Protein AF-A0A814T2S2-F1 (afdb_monomer)

Structure (mmCIF, N/CA/C/O backbone):
data_AF-A0A814T2S2-F1
#
_entry.id   AF-A0A814T2S2-F1
#
loop_
_atom_site.group_PDB
_atom_site.id
_atom_site.type_symbol
_atom_site.label_atom_id
_atom_site.label_alt_id
_atom_site.label_comp_id
_atom_site.label_asym_id
_atom_site.label_entity_id
_atom_site.label_seq_id
_atom_site.pdbx_PDB_ins_code
_atom_site.Cartn_x
_atom_site.Cartn_y
_atom_site.Cartn_z
_atom_site.occupancy
_atom_site.B_iso_or_equiv
_atom_site.auth_seq_id
_atom_site.auth_comp_id
_atom_site.auth_asym_id
_atom_site.auth_atom_id
_atom_site.pdbx_PDB_model_num
ATOM 1 N N . MET A 1 1 ? 29.850 5.211 -7.300 1.00 41.88 1 MET A N 1
ATOM 2 C CA . MET A 1 1 ? 28.664 5.974 -6.847 1.00 41.88 1 MET A CA 1
ATOM 3 C C . MET A 1 1 ? 27.458 5.050 -6.887 1.00 41.88 1 MET A C 1
ATOM 5 O O . MET A 1 1 ? 26.946 4.789 -7.966 1.00 41.88 1 MET A O 1
ATOM 9 N N . GLY A 1 2 ? 27.054 4.483 -5.749 1.00 53.16 2 GLY A N 1
ATOM 10 C CA . GLY A 1 2 ? 25.811 3.711 -5.660 1.00 53.16 2 GLY A CA 1
ATOM 11 C C . GLY A 1 2 ? 24.640 4.677 -5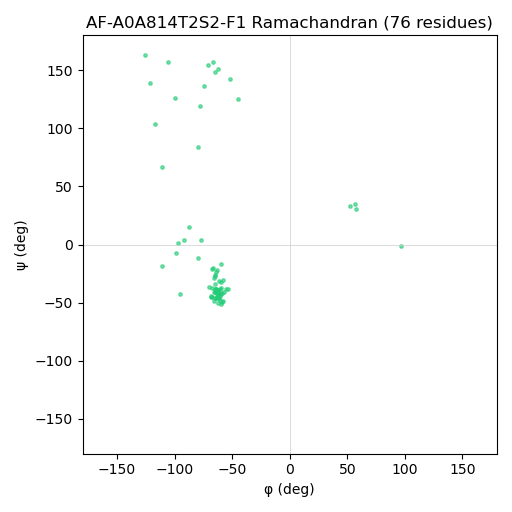.545 1.00 53.16 2 GLY A C 1
ATOM 12 O O . GLY A 1 2 ? 24.262 5.034 -4.439 1.00 53.16 2 GLY A O 1
ATOM 13 N N . LYS A 1 3 ? 24.162 5.185 -6.682 1.00 57.28 3 LYS A N 1
ATOM 14 C CA . LYS A 1 3 ? 22.998 6.074 -6.758 1.00 57.28 3 LYS A CA 1
ATOM 15 C C . LYS A 1 3 ? 21.744 5.221 -6.541 1.00 57.28 3 LYS A C 1
ATOM 17 O O . LYS A 1 3 ? 21.677 4.121 -7.095 1.00 57.28 3 LYS A O 1
ATOM 22 N N . ASP A 1 4 ? 20.800 5.697 -5.734 1.00 61.19 4 ASP A N 1
ATOM 23 C CA . ASP A 1 4 ? 19.503 5.048 -5.527 1.00 61.19 4 ASP A CA 1
ATOM 24 C C . ASP A 1 4 ? 18.909 4.618 -6.879 1.00 61.19 4 ASP A C 1
ATOM 26 O O . ASP A 1 4 ? 18.838 5.412 -7.817 1.00 61.19 4 ASP A O 1
ATOM 30 N N . ARG A 1 5 ? 18.565 3.329 -7.017 1.00 77.06 5 ARG A N 1
ATOM 31 C CA . ARG A 1 5 ? 18.196 2.707 -8.308 1.00 77.06 5 ARG A CA 1
ATOM 32 C C . ARG A 1 5 ? 16.776 3.050 -8.777 1.00 77.06 5 ARG A C 1
ATOM 34 O O . ARG A 1 5 ? 16.333 2.509 -9.786 1.00 77.06 5 ARG A O 1
ATOM 41 N N . THR A 1 6 ? 16.069 3.912 -8.055 1.00 84.75 6 THR A N 1
ATOM 42 C CA . THR A 1 6 ? 14.695 4.313 -8.369 1.00 84.75 6 THR A CA 1
ATOM 43 C C . THR A 1 6 ? 14.716 5.666 -9.081 1.00 84.75 6 THR A C 1
ATOM 45 O O . THR A 1 6 ? 15.306 6.606 -8.542 1.00 84.75 6 THR A O 1
ATOM 48 N N . PRO A 1 7 ? 14.104 5.800 -10.272 1.00 90.62 7 PRO A N 1
ATOM 49 C CA . PRO A 1 7 ? 14.038 7.083 -10.961 1.00 90.62 7 PRO A CA 1
ATOM 50 C C . PRO A 1 7 ? 13.267 8.132 -10.144 1.00 90.62 7 PRO A C 1
ATOM 52 O O . PRO A 1 7 ? 12.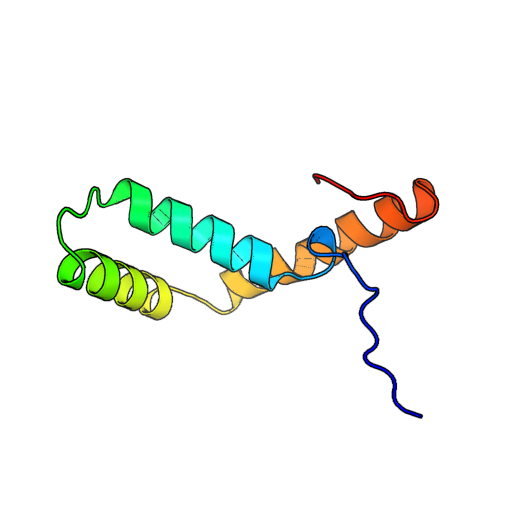389 7.811 -9.339 1.00 90.62 7 PRO A O 1
ATOM 55 N N . ALA A 1 8 ? 13.621 9.405 -10.330 1.00 91.31 8 ALA A N 1
ATOM 56 C CA . ALA A 1 8 ? 12.903 10.507 -9.698 1.00 91.31 8 ALA A CA 1
ATOM 57 C C . ALA A 1 8 ? 11.466 10.591 -10.237 1.00 91.31 8 ALA A C 1
ATOM 59 O O . ALA A 1 8 ? 11.231 10.300 -11.405 1.00 91.31 8 ALA A O 1
ATOM 60 N N . TYR A 1 9 ? 10.528 11.037 -9.395 1.00 91.25 9 TYR A N 1
ATOM 61 C CA . TYR A 1 9 ? 9.110 11.196 -9.751 1.00 91.25 9 TYR A CA 1
ATOM 62 C C . TYR A 1 9 ? 8.417 9.913 -10.247 1.00 91.25 9 TYR A C 1
ATOM 64 O O . TYR A 1 9 ? 7.464 9.999 -11.011 1.00 91.25 9 TYR A O 1
ATOM 72 N N . SER A 1 10 ? 8.845 8.736 -9.773 1.00 92.81 10 SER A N 1
ATOM 73 C CA . SER A 1 10 ? 8.255 7.437 -10.146 1.00 92.81 10 SER A CA 1
ATOM 74 C C . SER A 1 10 ? 7.494 6.763 -8.993 1.00 92.81 10 SER A C 1
ATOM 76 O O . SER A 1 10 ? 7.936 5.727 -8.482 1.00 92.81 10 SER A O 1
ATOM 78 N N . PRO A 1 11 ? 6.368 7.336 -8.522 1.00 93.19 11 PRO A N 1
ATOM 79 C CA . PRO A 1 11 ? 5.543 6.698 -7.496 1.00 93.19 11 PRO A CA 1
ATOM 80 C C . PRO A 1 11 ? 4.901 5.393 -7.993 1.00 93.19 11 PRO A C 1
ATOM 82 O O . PRO A 1 11 ? 4.695 4.480 -7.200 1.00 93.19 11 PRO A O 1
ATOM 85 N N . ASP A 1 12 ? 4.644 5.276 -9.297 1.00 92.50 12 ASP A N 1
ATOM 86 C CA . ASP A 1 12 ? 4.137 4.077 -9.973 1.00 92.50 12 ASP A CA 1
ATOM 87 C C . ASP A 1 12 ? 5.119 2.893 -9.918 1.00 92.50 12 ASP A C 1
ATOM 89 O O . ASP A 1 12 ? 4.708 1.733 -9.957 1.00 92.50 12 ASP A O 1
ATOM 93 N N . LEU A 1 13 ? 6.414 3.166 -9.738 1.00 93.56 13 LEU A N 1
ATOM 94 C CA . LEU A 1 13 ? 7.453 2.150 -9.548 1.00 93.56 13 LEU A CA 1
ATOM 95 C C . LEU A 1 13 ? 7.716 1.800 -8.075 1.00 93.56 13 LEU A C 1
ATOM 97 O O . LEU A 1 13 ? 8.615 1.004 -7.789 1.00 93.56 13 LEU A O 1
ATOM 101 N N . ASN A 1 14 ? 6.958 2.365 -7.129 1.00 93.38 14 ASN A N 1
ATOM 102 C CA . ASN A 1 14 ? 7.160 2.147 -5.700 1.00 93.38 14 ASN A CA 1
ATOM 103 C C . ASN A 1 14 ? 5.946 1.461 -5.037 1.00 93.38 14 ASN A C 1
ATOM 105 O O . ASN A 1 14 ? 4.967 2.130 -4.705 1.00 93.38 14 ASN A O 1
ATOM 109 N N . PRO A 1 15 ? 6.022 0.151 -4.722 1.00 93.94 15 PRO A N 1
ATOM 110 C CA . PRO A 1 15 ? 4.905 -0.606 -4.145 1.00 93.94 15 PRO A CA 1
ATOM 111 C C . PRO A 1 15 ? 4.383 -0.085 -2.799 1.00 93.94 15 PRO A C 1
ATOM 113 O O . PRO A 1 15 ? 3.286 -0.457 -2.376 1.00 93.94 15 PRO A O 1
ATOM 116 N N . ILE A 1 16 ? 5.148 0.756 -2.087 1.00 95.12 16 ILE A N 1
ATOM 117 C CA . ILE A 1 16 ? 4.653 1.376 -0.852 1.00 95.12 16 ILE A CA 1
ATOM 118 C C . ILE A 1 16 ? 3.475 2.319 -1.124 1.00 95.12 16 ILE A C 1
ATOM 120 O O . ILE A 1 16 ? 2.640 2.506 -0.241 1.00 95.12 16 ILE A O 1
ATOM 124 N N . GLU A 1 17 ? 3.383 2.894 -2.325 1.00 95.81 17 GLU A N 1
ATOM 125 C CA . GLU A 1 17 ? 2.275 3.774 -2.693 1.00 95.81 17 GLU A CA 1
ATOM 126 C C . GLU A 1 17 ? 0.968 2.985 -2.844 1.00 95.81 17 GLU A C 1
ATOM 128 O O . GLU A 1 17 ? -0.072 3.442 -2.361 1.00 95.81 17 GLU A O 1
ATOM 133 N N . ASP A 1 18 ? 1.019 1.754 -3.369 1.00 95.38 18 ASP A N 1
ATOM 134 C CA . ASP A 1 18 ? -0.138 0.849 -3.384 1.00 95.38 18 ASP A CA 1
ATOM 135 C C . ASP A 1 18 ? -0.575 0.477 -1.959 1.00 95.38 18 ASP A C 1
ATOM 137 O O . ASP A 1 18 ? -1.759 0.558 -1.627 1.00 95.38 18 ASP A O 1
ATOM 141 N N . LEU A 1 19 ? 0.380 0.142 -1.079 1.00 96.94 19 LEU A N 1
ATOM 142 C CA . LEU A 1 19 ? 0.097 -0.154 0.331 1.00 96.94 19 LEU A CA 1
ATOM 143 C C . LEU A 1 19 ? -0.540 1.046 1.037 1.00 96.94 19 LEU A C 1
ATOM 145 O O . LEU A 1 19 ? -1.505 0.883 1.782 1.00 96.94 19 LEU A O 1
ATOM 149 N N . ARG A 1 20 ? -0.014 2.257 0.814 1.00 96.94 20 ARG A N 1
ATOM 150 C CA . ARG A 1 20 ? -0.571 3.496 1.372 1.00 96.94 20 ARG A CA 1
ATOM 151 C C . ARG A 1 20 ? -1.968 3.766 0.833 1.00 96.94 20 ARG A C 1
ATOM 153 O O . ARG A 1 20 ? -2.810 4.244 1.590 1.00 96.94 20 ARG A O 1
ATOM 160 N N . SER A 1 21 ? -2.225 3.496 -0.446 1.00 96.50 21 SER A N 1
ATOM 161 C CA . SER A 1 21 ? -3.562 3.623 -1.027 1.00 96.50 21 SER A CA 1
ATOM 162 C C . SER A 1 21 ? -4.551 2.674 -0.351 1.00 96.50 21 SER A C 1
ATOM 164 O O . SER A 1 21 ? -5.572 3.127 0.162 1.00 96.50 21 SER A O 1
ATOM 166 N N . ASP A 1 22 ? -4.196 1.394 -0.241 1.00 97.69 22 ASP A N 1
ATOM 167 C CA . ASP A 1 22 ? -5.030 0.373 0.399 1.00 97.69 22 ASP A CA 1
ATOM 168 C C . ASP A 1 22 ? -5.275 0.669 1.893 1.00 97.69 22 ASP A C 1
ATOM 170 O O . ASP A 1 22 ? -6.405 0.576 2.376 1.00 97.69 22 ASP A O 1
ATOM 174 N N . MET A 1 23 ? -4.251 1.142 2.613 1.00 98.25 23 MET A N 1
ATOM 175 C CA . MET A 1 23 ? -4.377 1.599 4.001 1.00 98.25 23 MET A CA 1
ATOM 176 C C . MET A 1 23 ? -5.329 2.794 4.129 1.00 98.25 23 MET A C 1
ATOM 178 O O . MET A 1 23 ? -6.195 2.801 5.004 1.00 98.25 23 MET A O 1
ATOM 182 N N . LYS A 1 24 ? -5.199 3.809 3.263 1.00 97.56 24 LYS A N 1
ATOM 183 C CA . LYS A 1 24 ? -6.110 4.966 3.263 1.00 97.56 24 LYS A CA 1
ATOM 184 C C . LYS A 1 24 ? -7.549 4.519 3.029 1.00 97.56 24 LYS A C 1
ATOM 186 O O . LYS A 1 24 ? -8.443 5.006 3.715 1.00 97.56 24 LYS A O 1
ATOM 191 N N . ASP A 1 25 ? -7.780 3.590 2.108 1.00 98.12 25 ASP A N 1
ATOM 192 C CA . ASP A 1 25 ? -9.120 3.077 1.821 1.00 98.12 25 ASP A CA 1
ATOM 193 C C . ASP A 1 25 ? -9.693 2.261 2.983 1.00 98.12 25 ASP A C 1
ATOM 195 O O . ASP A 1 25 ? -10.880 2.389 3.295 1.00 98.12 25 ASP A O 1
ATOM 199 N N . PHE A 1 26 ? -8.860 1.484 3.679 1.00 97.94 26 PHE A N 1
ATOM 200 C CA . PHE A 1 26 ? -9.242 0.814 4.921 1.00 97.94 26 PHE A CA 1
ATOM 201 C C . PHE A 1 26 ? -9.671 1.817 6.001 1.00 97.94 26 PHE A C 1
ATOM 203 O O . PHE A 1 26 ? -10.768 1.701 6.549 1.00 97.94 26 PHE A O 1
ATOM 210 N N . VAL A 1 27 ? -8.848 2.836 6.270 1.00 98.06 27 VAL A N 1
ATOM 211 C CA . VAL A 1 27 ? -9.130 3.855 7.295 1.00 98.06 27 VAL A CA 1
ATOM 212 C C . VAL A 1 27 ? -10.369 4.680 6.932 1.00 98.06 27 VAL A C 1
ATOM 214 O O . VAL A 1 27 ? -11.218 4.922 7.786 1.00 98.06 27 VAL A O 1
ATOM 217 N N . ARG A 1 28 ? -10.547 5.055 5.657 1.00 98.06 28 ARG A N 1
ATOM 218 C CA . ARG A 1 28 ? -11.738 5.788 5.184 1.00 98.06 28 ARG A CA 1
ATOM 219 C C . ARG A 1 28 ? -13.035 5.036 5.473 1.00 98.06 28 ARG A C 1
ATOM 221 O O . ARG A 1 28 ? -14.006 5.650 5.908 1.00 98.06 28 ARG A O 1
ATOM 228 N N . LYS A 1 29 ? -13.049 3.712 5.284 1.00 98.06 29 LYS A N 1
ATOM 229 C CA . LYS A 1 29 ? -14.224 2.861 5.554 1.00 98.06 29 LYS A CA 1
ATOM 230 C C . LYS A 1 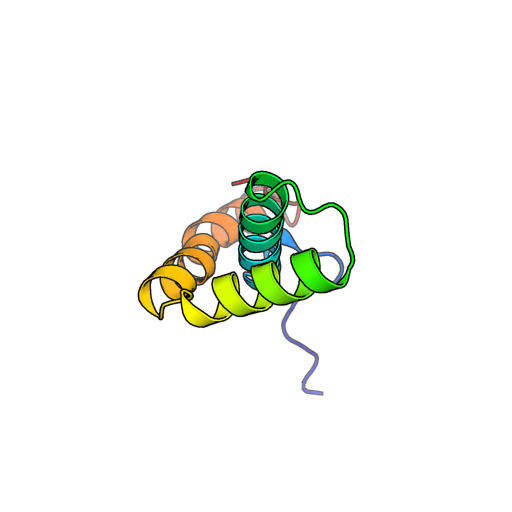29 ? -14.592 2.785 7.038 1.00 98.06 29 LYS A C 1
ATOM 232 O O . LYS A 1 29 ? -15.732 2.459 7.350 1.00 98.06 29 LYS A O 1
ATOM 237 N N . LYS A 1 30 ? -13.663 3.097 7.946 1.00 97.25 30 LYS A N 1
ATOM 238 C CA . LYS A 1 30 ? -13.905 3.112 9.398 1.00 97.25 30 LYS A CA 1
ATOM 239 C C . LYS A 1 30 ? -14.621 4.380 9.878 1.00 97.25 30 LYS A C 1
ATOM 241 O O . LYS A 1 30 ? -15.088 4.395 11.009 1.00 97.25 30 LYS A O 1
ATOM 246 N N . LEU A 1 31 ? -14.737 5.414 9.033 1.00 97.38 31 LEU A N 1
ATOM 247 C CA . LEU A 1 31 ? -15.461 6.664 9.323 1.00 97.38 31 LEU A CA 1
ATOM 248 C C . LEU A 1 31 ? -15.041 7.351 10.641 1.00 97.38 31 LEU A C 1
ATOM 250 O O . LEU A 1 31 ? -15.868 7.993 11.294 1.00 97.38 31 LEU A O 1
ATOM 254 N N . CYS A 1 32 ? -13.759 7.235 11.002 1.00 97.12 32 CYS A N 1
ATOM 255 C CA . CYS A 1 32 ? -13.168 7.817 12.208 1.00 97.12 32 CYS A CA 1
ATOM 256 C C . CYS A 1 32 ? -13.468 9.322 12.331 1.00 97.12 32 CYS A C 1
ATOM 258 O O . CYS A 1 32 ? -13.462 10.059 11.340 1.00 97.12 32 CYS A O 1
ATOM 260 N N . LYS A 1 33 ? -13.712 9.778 13.558 1.00 97.81 33 LYS A N 1
ATOM 261 C CA . LYS A 1 33 ? -14.014 11.165 13.934 1.00 97.81 33 LYS A CA 1
ATOM 262 C C . LYS A 1 33 ? -12.896 11.814 14.740 1.00 97.81 33 LYS A C 1
ATOM 264 O O . LYS A 1 33 ? -12.854 13.040 14.803 1.00 97.81 33 LYS A O 1
ATOM 269 N N . THR A 1 34 ? -11.993 11.022 15.322 1.00 98.50 34 THR A N 1
ATOM 270 C CA . THR A 1 34 ? -10.845 11.530 16.088 1.00 98.50 34 THR A CA 1
ATOM 271 C C . THR A 1 34 ? -9.509 10.982 15.586 1.00 98.50 34 THR A C 1
ATOM 273 O O . THR A 1 34 ? -9.442 9.970 14.882 1.00 98.50 34 THR A O 1
ATOM 276 N N . ASN A 1 35 ? -8.418 11.644 15.978 1.00 98.12 35 ASN A N 1
ATOM 277 C CA . ASN A 1 35 ? -7.063 11.199 15.656 1.00 98.12 35 ASN A CA 1
ATOM 278 C C . ASN A 1 35 ? -6.724 9.859 16.329 1.00 98.12 35 ASN A C 1
ATOM 280 O O . ASN A 1 35 ? -6.028 9.034 15.743 1.00 98.12 35 ASN A O 1
ATOM 284 N N . GLU A 1 36 ? -7.235 9.605 17.536 1.00 98.44 36 GLU A N 1
ATOM 285 C CA . GLU A 1 36 ? -7.048 8.335 18.244 1.00 98.44 36 GLU A CA 1
ATOM 286 C C . GLU A 1 36 ? -7.700 7.175 17.487 1.00 98.44 36 GLU A C 1
ATOM 288 O O . GLU A 1 36 ? -7.112 6.099 17.382 1.00 98.44 36 GLU A O 1
ATOM 293 N N . GLU A 1 37 ? -8.894 7.390 16.932 1.00 98.31 37 GLU A N 1
ATOM 294 C CA . GLU A 1 37 ? -9.582 6.394 16.108 1.00 98.31 37 GLU A CA 1
ATOM 295 C C . GLU A 1 37 ? -8.825 6.119 14.804 1.00 98.31 37 GLU A C 1
ATOM 297 O O . GLU A 1 37 ? -8.668 4.957 14.429 1.00 98.31 37 GLU A O 1
ATOM 302 N N . ILE A 1 38 ? -8.287 7.161 14.157 1.00 98.44 38 ILE A N 1
ATOM 303 C CA . ILE A 1 38 ? -7.430 7.017 12.969 1.00 98.44 38 ILE A CA 1
ATOM 304 C C . ILE A 1 38 ? -6.182 6.192 13.307 1.00 98.44 38 ILE A C 1
ATOM 306 O O . ILE A 1 38 ? -5.867 5.234 12.601 1.00 98.44 38 ILE A O 1
ATOM 310 N N . ASN A 1 39 ? -5.495 6.514 14.406 1.00 98.38 39 ASN A N 1
ATOM 311 C CA . ASN A 1 39 ? -4.295 5.794 14.834 1.00 98.38 39 ASN A CA 1
ATOM 312 C C . ASN A 1 39 ? -4.589 4.317 15.132 1.00 98.38 39 ASN A C 1
ATOM 314 O O . ASN A 1 39 ? -3.832 3.444 14.703 1.00 98.38 39 ASN A O 1
ATOM 318 N N . LYS A 1 40 ? -5.710 4.018 15.801 1.00 98.50 40 LYS A N 1
ATOM 319 C CA . LYS A 1 40 ? -6.159 2.637 16.035 1.00 98.50 40 LYS A CA 1
ATOM 320 C C . LYS A 1 40 ? -6.461 1.906 14.728 1.00 98.50 40 LYS A C 1
ATOM 322 O O . LYS A 1 40 ? -6.039 0.765 14.572 1.00 98.50 40 LYS A O 1
ATOM 327 N N . ALA A 1 41 ? -7.129 2.554 13.773 1.00 98.50 41 ALA A N 1
ATOM 328 C CA . ALA A 1 41 ? -7.418 1.957 12.470 1.00 98.50 41 ALA A CA 1
ATOM 329 C C . ALA A 1 41 ? -6.135 1.664 11.668 1.00 98.50 41 ALA A C 1
ATOM 331 O O . ALA A 1 41 ? -6.034 0.619 11.030 1.00 98.50 41 ALA A O 1
ATOM 332 N N . ILE A 1 42 ? -5.127 2.540 11.733 1.00 98.50 42 ILE A N 1
ATOM 333 C CA . ILE A 1 42 ? -3.813 2.297 11.117 1.00 98.50 42 ILE A CA 1
ATOM 334 C C . ILE A 1 42 ? -3.122 1.090 11.777 1.00 98.50 42 ILE A C 1
ATOM 336 O O . ILE A 1 42 ? -2.643 0.198 11.080 1.00 98.50 42 ILE A O 1
ATOM 340 N N . GLN A 1 43 ? -3.110 1.007 13.111 1.00 98.44 43 GLN A N 1
ATOM 341 C CA . GLN A 1 43 ? -2.544 -0.144 13.834 1.00 98.44 43 GLN A CA 1
ATOM 342 C C . GLN A 1 43 ? -3.278 -1.457 13.518 1.00 98.44 43 GLN A C 1
ATOM 344 O O . GLN A 1 43 ? -2.639 -2.497 13.340 1.00 98.44 43 GLN A O 1
ATOM 349 N N . GLU A 1 44 ? -4.607 -1.408 13.400 1.00 98.38 44 GLU A N 1
ATOM 350 C CA . GLU A 1 44 ? -5.439 -2.540 12.981 1.00 98.38 44 GLU A CA 1
ATOM 351 C C . GLU A 1 44 ? -5.084 -2.983 11.555 1.00 98.38 44 GLU A C 1
ATOM 353 O O . GLU A 1 44 ? -4.933 -4.177 11.299 1.00 98.38 44 GLU A O 1
ATOM 358 N N . TYR A 1 45 ? -4.892 -2.038 10.630 1.00 98.38 45 TYR A N 1
ATOM 359 C CA . TYR A 1 45 ? -4.447 -2.341 9.271 1.00 98.38 45 TYR A CA 1
ATOM 360 C C . TYR A 1 45 ? -3.094 -3.060 9.267 1.00 98.38 45 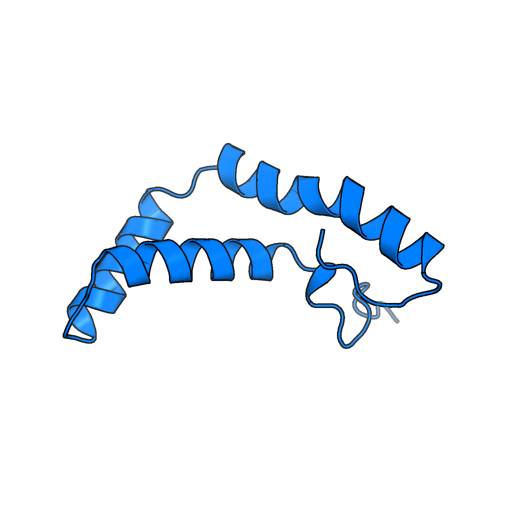TYR A C 1
ATOM 362 O O . TYR A 1 45 ? -2.958 -4.107 8.634 1.00 98.38 45 TYR A O 1
ATOM 370 N N . HIS A 1 46 ? -2.108 -2.534 10.002 1.00 97.19 46 HIS A N 1
ATOM 371 C CA . HIS A 1 46 ? -0.776 -3.136 10.087 1.00 97.19 46 HIS A CA 1
ATOM 372 C C . HIS A 1 46 ? -0.800 -4.534 10.713 1.00 97.19 46 HIS A C 1
ATOM 374 O O . HIS A 1 46 ? -0.114 -5.422 10.217 1.00 97.19 46 HIS A O 1
ATOM 380 N N . SER A 1 47 ? -1.618 -4.752 11.746 1.00 97.75 47 SER A N 1
ATOM 381 C CA . SER A 1 47 ? -1.772 -6.069 12.387 1.00 97.75 47 SER A CA 1
ATOM 382 C C . SER A 1 47 ? -2.377 -7.123 11.452 1.00 97.75 47 SER A C 1
ATOM 384 O O . SER A 1 47 ? -2.117 -8.310 11.614 1.00 97.75 47 SER A O 1
ATOM 386 N N . ASN A 1 48 ? -3.165 -6.693 10.462 1.00 96.19 48 ASN A N 1
ATOM 387 C CA . ASN A 1 48 ? -3.794 -7.558 9.462 1.00 96.19 48 ASN A CA 1
ATOM 388 C C . ASN A 1 48 ? -3.005 -7.642 8.141 1.00 96.19 48 ASN A C 1
ATOM 390 O O . ASN A 1 48 ? -3.457 -8.281 7.186 1.00 96.19 48 ASN A O 1
ATOM 394 N N . LEU A 1 49 ? -1.855 -6.971 8.039 1.00 96.88 49 LEU A N 1
ATOM 395 C CA . LEU A 1 49 ? -1.038 -6.985 6.833 1.00 96.88 49 LEU A CA 1
ATOM 396 C C . LEU A 1 49 ? -0.250 -8.297 6.756 1.00 96.88 49 LEU A C 1
ATOM 398 O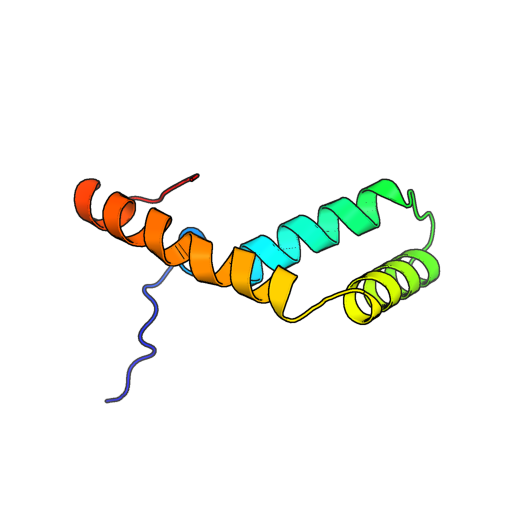 O . LEU A 1 49 ? 0.579 -8.582 7.616 1.00 96.88 49 LEU A O 1
ATOM 402 N N . THR A 1 50 ? -0.481 -9.082 5.704 1.00 97.56 50 THR A N 1
ATOM 403 C CA . THR A 1 50 ? 0.180 -10.381 5.521 1.00 97.56 50 THR A CA 1
ATOM 404 C C . THR A 1 50 ? 1.261 -10.332 4.436 1.00 97.56 50 THR A C 1
ATOM 406 O O . THR A 1 50 ? 1.185 -9.490 3.527 1.00 97.56 50 THR A O 1
ATOM 409 N N . PRO A 1 51 ? 2.245 -11.254 4.460 1.00 97.81 51 PRO A N 1
ATOM 410 C CA . PRO A 1 51 ? 3.221 -11.398 3.381 1.00 97.81 51 PRO A CA 1
ATOM 411 C C . PRO A 1 51 ? 2.570 -11.578 2.006 1.00 97.81 51 PRO A C 1
ATOM 413 O O . PRO A 1 51 ? 3.020 -10.984 1.030 1.00 97.81 51 PRO A O 1
ATOM 416 N N . GLU A 1 52 ? 1.469 -12.325 1.920 1.00 97.31 52 GLU A N 1
ATOM 417 C CA . GLU A 1 52 ? 0.737 -12.561 0.671 1.00 97.31 52 GLU A CA 1
ATOM 418 C C . GLU A 1 52 ? 0.134 -11.265 0.125 1.00 97.31 52 GLU A C 1
ATOM 420 O O . GLU A 1 52 ? 0.139 -11.036 -1.086 1.00 97.31 52 GLU A O 1
ATOM 425 N N . LYS A 1 53 ? -0.371 -10.390 1.005 1.00 95.94 53 LYS A N 1
ATOM 426 C CA . LYS A 1 53 ? -0.895 -9.080 0.608 1.00 95.94 53 LYS A CA 1
ATOM 427 C C . LYS A 1 53 ? 0.229 -8.164 0.120 1.00 95.94 53 LYS A C 1
ATOM 429 O O . LYS A 1 53 ? 0.103 -7.582 -0.955 1.00 95.94 53 LYS A O 1
ATOM 434 N N . CYS A 1 54 ? 1.358 -8.119 0.829 1.00 97.44 54 CYS A N 1
ATOM 435 C CA . CYS A 1 54 ? 2.555 -7.400 0.380 1.00 97.44 54 CYS A CA 1
ATOM 436 C C . CYS A 1 54 ? 3.066 -7.910 -0.975 1.00 97.44 54 CYS A C 1
ATOM 438 O O . CYS A 1 54 ? 3.399 -7.119 -1.858 1.00 97.44 54 CYS A O 1
ATOM 440 N N . GLN A 1 55 ? 3.063 -9.230 -1.178 1.00 97.56 55 GLN A N 1
ATOM 441 C CA . GLN A 1 55 ? 3.492 -9.847 -2.428 1.00 97.56 55 GLN A CA 1
ATOM 442 C C . GLN A 1 55 ? 2.625 -9.407 -3.613 1.00 97.56 55 GLN A C 1
ATOM 444 O O . GLN A 1 55 ? 3.147 -9.291 -4.723 1.00 97.56 55 GLN A O 1
ATOM 449 N N . LYS A 1 56 ? 1.330 -9.121 -3.413 1.00 96.00 56 LYS A N 1
ATOM 450 C CA . LYS A 1 56 ? 0.465 -8.571 -4.471 1.00 96.00 56 LYS A CA 1
ATOM 451 C C . LYS A 1 56 ? 0.921 -7.178 -4.909 1.00 96.00 56 LYS A C 1
ATOM 453 O O . LYS A 1 56 ? 1.048 -6.962 -6.112 1.00 96.00 56 LYS A O 1
ATOM 458 N N . PHE A 1 57 ? 1.232 -6.286 -3.965 1.00 95.56 57 PHE A N 1
ATOM 459 C CA . PHE A 1 57 ? 1.752 -4.945 -4.269 1.00 95.56 57 PHE A CA 1
ATOM 460 C C . PHE A 1 57 ? 3.089 -5.025 -5.019 1.00 95.56 57 PHE A C 1
ATOM 462 O O . PHE A 1 57 ? 3.255 -4.421 -6.070 1.00 95.56 57 PHE A O 1
ATOM 469 N N . ILE A 1 58 ? 4.016 -5.871 -4.561 1.00 95.94 58 ILE A N 1
ATOM 470 C CA . ILE A 1 58 ? 5.313 -6.068 -5.231 1.00 95.94 58 ILE A CA 1
ATOM 471 C C . ILE A 1 58 ? 5.132 -6.663 -6.634 1.00 95.94 58 ILE A C 1
ATOM 473 O O . ILE A 1 58 ? 5.783 -6.247 -7.591 1.00 95.94 58 ILE A O 1
ATOM 477 N N . SER A 1 59 ? 4.235 -7.641 -6.783 1.00 95.50 59 SER A N 1
ATOM 478 C CA . SER A 1 59 ? 4.016 -8.324 -8.064 1.00 95.50 59 SER A CA 1
ATOM 479 C C . SER A 1 59 ? 3.406 -7.409 -9.126 1.00 95.50 59 SER A C 1
ATOM 481 O O . SER A 1 59 ? 3.565 -7.693 -10.313 1.00 95.50 59 SER A O 1
ATOM 483 N N . LYS A 1 60 ? 2.762 -6.305 -8.728 1.00 93.31 60 LYS A N 1
ATOM 484 C CA . LYS A 1 60 ? 2.252 -5.278 -9.642 1.00 93.31 60 LYS A CA 1
ATOM 485 C C . LYS A 1 60 ? 3.364 -4.655 -10.495 1.00 93.31 60 LYS A C 1
ATOM 487 O O . LYS A 1 60 ? 3.145 -4.416 -11.679 1.00 93.31 60 LYS A O 1
ATOM 492 N N . LEU A 1 61 ? 4.588 -4.536 -9.968 1.00 93.81 61 LEU A N 1
ATOM 493 C CA . LEU A 1 61 ? 5.745 -4.034 -10.727 1.00 93.81 61 LEU A CA 1
ATOM 494 C C . LEU A 1 61 ? 6.041 -4.853 -11.987 1.00 93.81 61 LEU A C 1
ATOM 496 O O . LEU A 1 61 ? 6.479 -4.296 -12.990 1.00 93.81 61 LEU A O 1
ATOM 500 N N . LYS A 1 62 ? 5.748 -6.161 -11.977 1.00 94.38 62 LYS A N 1
ATOM 501 C CA . LYS A 1 62 ? 5.902 -7.018 -13.165 1.00 94.38 62 LYS A CA 1
ATOM 502 C C . LYS A 1 62 ? 4.991 -6.588 -14.320 1.00 94.38 62 LYS A C 1
ATOM 504 O O . LYS A 1 62 ? 5.273 -6.942 -15.457 1.00 94.38 62 LYS A O 1
ATOM 509 N N . LYS A 1 63 ? 3.907 -5.862 -14.024 1.00 93.56 63 LYS A N 1
ATOM 510 C CA . LYS A 1 63 ? 2.981 -5.289 -15.007 1.00 93.56 63 LYS A CA 1
ATOM 511 C C . LYS A 1 63 ? 3.320 -3.839 -15.337 1.00 93.56 63 LYS A C 1
ATOM 513 O O . LYS A 1 63 ? 3.297 -3.485 -16.505 1.00 93.56 63 LYS A O 1
ATOM 518 N N . VAL A 1 64 ? 3.660 -3.030 -14.331 1.00 94.75 64 VAL A N 1
ATOM 519 C CA . VAL A 1 64 ? 3.940 -1.595 -14.508 1.00 94.75 64 VAL A CA 1
ATOM 520 C C . VAL A 1 64 ? 5.223 -1.358 -15.308 1.00 94.75 64 VAL A C 1
ATOM 522 O O . VAL A 1 64 ? 5.224 -0.557 -16.236 1.00 94.75 64 VAL A O 1
ATOM 525 N N . ILE A 1 65 ? 6.309 -2.080 -15.005 1.00 94.56 65 ILE A N 1
ATOM 526 C CA . ILE A 1 65 ? 7.616 -1.843 -15.643 1.00 94.56 65 ILE A CA 1
ATOM 527 C C . ILE A 1 65 ? 7.556 -1.978 -17.178 1.00 94.56 65 ILE A C 1
ATOM 529 O O . ILE A 1 65 ? 8.030 -1.064 -17.853 1.00 94.56 65 ILE A O 1
ATOM 533 N N . PRO A 1 66 ? 6.973 -3.047 -17.764 1.00 96.44 66 PRO A N 1
ATOM 534 C CA . PRO A 1 66 ? 6.826 -3.146 -19.217 1.00 96.44 66 PRO A CA 1
ATOM 535 C C . PRO A 1 66 ? 6.088 -1.963 -19.852 1.00 96.44 66 PRO A C 1
ATOM 537 O O . PRO A 1 66 ? 6.492 -1.504 -20.914 1.00 96.44 66 PRO A O 1
ATOM 540 N N . VAL A 1 67 ? 5.054 -1.439 -19.189 1.00 95.81 67 VAL A N 1
ATOM 541 C CA . VAL A 1 67 ? 4.256 -0.307 -19.691 1.00 95.81 67 VAL A CA 1
ATOM 542 C C . VAL A 1 67 ? 5.073 0.967 -19.708 1.00 95.81 67 VAL A C 1
ATOM 544 O O . VAL A 1 67 ? 5.057 1.688 -20.697 1.00 95.81 67 VAL A O 1
ATOM 547 N N . VAL A 1 68 ? 5.813 1.239 -18.632 1.00 95.75 68 VAL A N 1
ATOM 548 C CA . VAL A 1 68 ? 6.690 2.413 -18.558 1.00 95.75 68 VAL A CA 1
ATO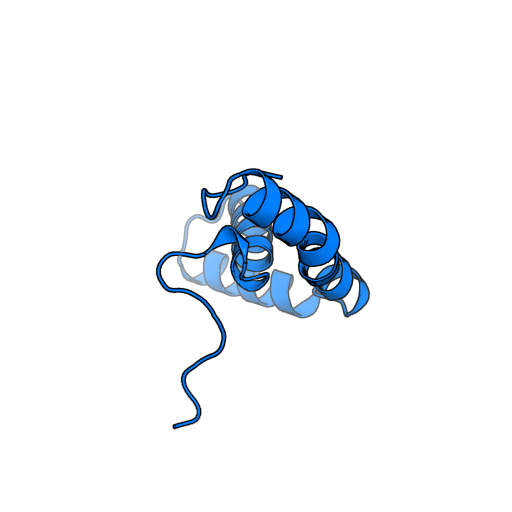M 549 C C . VAL A 1 68 ? 7.750 2.352 -19.663 1.00 95.75 68 VAL A C 1
ATOM 551 O O . VAL A 1 68 ? 8.050 3.367 -20.284 1.00 95.75 68 VAL A O 1
ATOM 554 N N . ILE A 1 69 ? 8.277 1.159 -19.971 1.00 95.94 69 ILE A N 1
ATOM 555 C CA . ILE A 1 69 ? 9.211 0.960 -21.091 1.00 95.94 69 ILE A CA 1
ATOM 556 C C . ILE A 1 69 ? 8.524 1.224 -22.439 1.00 95.94 69 ILE A C 1
ATOM 558 O O . ILE A 1 69 ? 9.067 1.964 -23.257 1.00 95.94 69 ILE A O 1
ATOM 562 N N . GLU A 1 70 ? 7.341 0.650 -22.672 1.00 96.75 70 GLU A N 1
ATOM 563 C CA . GLU A 1 70 ? 6.561 0.850 -23.903 1.00 96.75 70 GLU A CA 1
ATOM 564 C C . GLU A 1 70 ? 6.205 2.326 -24.121 1.00 96.75 70 GLU A C 1
ATOM 566 O O . GLU A 1 70 ? 6.266 2.829 -25.242 1.00 96.75 70 GLU A O 1
ATOM 571 N N . ARG A 1 71 ? 5.905 3.046 -23.037 1.00 95.75 71 ARG A N 1
ATOM 572 C CA . ARG A 1 71 ? 5.592 4.477 -23.046 1.00 95.75 71 ARG A CA 1
ATOM 573 C C . ARG A 1 71 ? 6.825 5.380 -22.942 1.00 95.75 71 ARG A C 1
ATOM 575 O O . ARG A 1 71 ? 6.684 6.564 -22.659 1.00 95.75 71 ARG A O 1
ATOM 582 N N . LEU A 1 72 ? 8.026 4.848 -23.169 1.00 95.12 72 LEU A N 1
ATOM 583 C CA . LEU A 1 72 ? 9.276 5.617 -23.223 1.00 95.12 72 LEU A CA 1
ATOM 584 C C . LEU A 1 72 ? 9.570 6.443 -21.953 1.00 95.12 72 LEU A C 1
ATOM 586 O O . LEU A 1 72 ? 10.164 7.516 -22.029 1.00 95.12 72 LEU A O 1
ATOM 590 N N . GLY A 1 73 ? 9.196 5.922 -20.782 1.00 92.56 73 GLY A N 1
ATOM 591 C CA . GLY A 1 73 ? 9.428 6.556 -19.481 1.00 92.56 73 GLY A CA 1
ATOM 592 C C . GLY A 1 73 ? 8.247 7.356 -18.931 1.00 92.56 73 GLY A C 1
ATOM 593 O O . GLY A 1 73 ? 8.353 7.865 -17.817 1.00 92.56 73 GLY A O 1
ATOM 594 N N . GLU A 1 74 ? 7.131 7.445 -19.658 1.00 93.38 74 GLU A N 1
ATOM 595 C CA . GLU A 1 74 ? 5.887 8.013 -19.130 1.00 93.38 74 GLU A CA 1
ATOM 596 C C . GLU A 1 74 ? 5.225 7.090 -18.093 1.00 93.38 74 GLU A C 1
ATOM 598 O O . GLU A 1 74 ? 5.393 5.867 -18.099 1.00 93.38 74 GLU A O 1
ATOM 603 N N . TRP A 1 75 ? 4.437 7.700 -17.209 1.00 86.38 75 TRP A N 1
ATOM 604 C CA . TRP A 1 75 ? 3.799 7.049 -16.065 1.00 86.38 75 TRP A CA 1
ATOM 605 C C 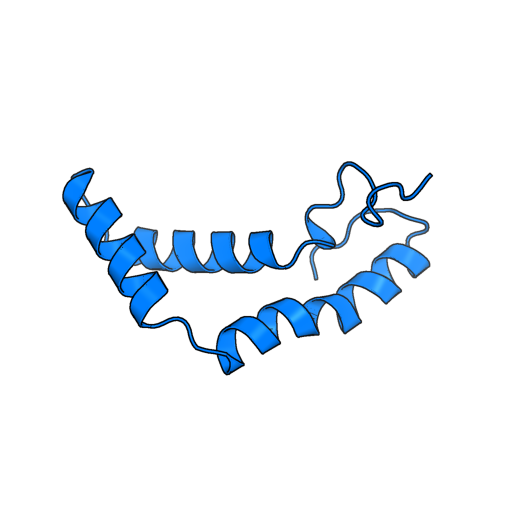. TRP A 1 75 ? 2.731 6.009 -16.456 1.00 86.38 75 TRP A C 1
ATOM 607 O O . TRP A 1 75 ? 2.124 6.054 -17.536 1.00 86.38 75 TRP A O 1
ATOM 617 N N . SER A 1 76 ? 2.464 5.078 -15.535 1.00 88.19 76 SER A N 1
ATOM 618 C CA . SER A 1 76 ? 1.426 4.045 -15.662 1.00 88.19 76 SER A CA 1
ATOM 619 C C . SER A 1 76 ? 0.399 4.106 -14.523 1.00 88.19 76 SER A C 1
ATOM 621 O O . SER A 1 76 ? 0.760 4.258 -13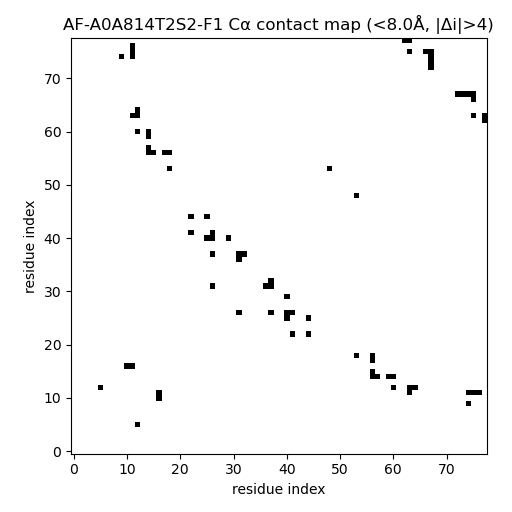.359 1.00 88.19 76 SER A O 1
ATOM 623 N N . ASP A 1 77 ? -0.882 3.922 -14.857 1.00 79.69 77 ASP A N 1
ATOM 624 C CA . ASP A 1 77 ? -2.024 3.813 -13.933 1.00 79.69 77 ASP A CA 1
ATOM 625 C C . ASP A 1 77 ? -2.468 2.368 -13.649 1.00 79.69 77 ASP A C 1
ATOM 627 O O . ASP A 1 77 ? -3.332 2.150 -12.794 1.00 79.69 77 ASP A O 1
ATOM 631 N N . MET A 1 78 ? -1.889 1.390 -14.358 1.00 70.94 78 MET A N 1
ATOM 632 C CA . MET A 1 78 ? -2.136 -0.043 -14.137 1.00 70.94 78 MET A CA 1
ATOM 633 C C . MET A 1 78 ? -1.760 -0.516 -12.739 1.00 70.94 78 MET A C 1
ATOM 635 O O . MET A 1 78 ? -0.822 0.055 -12.143 1.00 70.94 78 MET A O 1
#

Organism: NCBI:txid104777

Secondary structure (DSSP, 8-state):
----SSPTT-GGG-HHHHHHHHHHHHHHHTT--SHHHHHHHHHHHHHT--HHHHHHHHHHHHHHHHHHHHTTT-----

Solvent-accessible surface area (backbone atoms only — not comparable to full-atom values): 4775 Å² total; per-residue (Å²): 133,91,66,79,90,65,69,83,94,46,63,73,78,35,46,65,54,54,50,49,51,54,50,51,54,56,44,58,75,65,65,60,88,48,71,68,50,46,52,49,42,52,52,52,49,59,74,69,61,45,72,71,58,52,48,52,40,55,54,46,47,76,59,35,53,60,50,21,58,75,53,76,70,42,89,58,90,118

Nearest PDB structures (foldseek):
  1wz6-assembly1_A  TM=5.031E-01  e=6.363E+00  Mus musculus
  2co9-assembly1_A  TM=3.658E-01  e=5.972E+00  Mus musculus
  2yul-assembly1_A  TM=3.564E-01  e=9.304E+00  Homo sapiens

InterPro domains:
  IPR036397 Ribonuclease H superfamily [G3DSA:3.30.420.10] (4-77)

Radius of gyration: 15.68 Å; Cα contacts (8 Å, |Δi|>4): 40; chains: 1; bounding box: 44×24×42 Å

Sequence (78 aa):
MGKDRTPAYSPDLNPIEDLRSDMKDFVRKKLCKTNEEINKAIQEYHSNLTPEKCQKFISKLKKVIPVVIERLGEWSDM

Foldseek 3Di:
D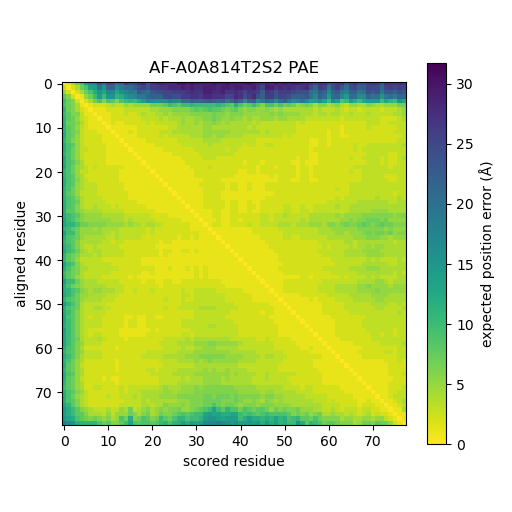PDDPDDPPAPVLPLVNVVVVVLVVQLVVQVDDDPVSSVVSSVVSVVPDDPVNSVVSVVCNVVFVVVCVVVVNDGDPD

pLDDT: mean 92.83, std 10.45, range [41.88, 98.5]

Mean predicted aligned error: 4.29 Å